Protein AF-A0A9D8CML7-F1 (afdb_monomer_lite)

pLDDT: mean 81.06, std 12.12, range [42.19, 95.12]

Sequence (105 aa):
PAGGAAPAGPTPGDAALIARAGADRATPNIRAIVDEETSKLAQADRFLVDRLIFWKDPQPAQAEVVNPVKETQRLQENAALGKPPNEGEVPVIKRKTPSLFERLF

Secondary structure (DSSP, 8-state):
----PPPPPPPHHHHHHHHHHTGGGS-TTHHHHHHHHHHHHHHHHHHHHHHHHT-S--------EE-HHHHHHHHHHHHHTT--TT-SPPPEE--PPPPTTTTT-

Radius of gyration: 33.26 Å; chains: 1; bounding box: 89×50×65 Å

Foldseek 3Di:
DDDDDDPDPDDPVNVVVCVVVCVVVDDPCVVVVVVVVVVVVVVVVVVVVCCVVPVDPPPVPPPQAFDPVVLVVLQVVCVVVVHDSPPDDGHGDDDDDDDPVVVVD

Structure (mmCIF, N/CA/C/O backbone):
data_AF-A0A9D8CML7-F1
#
_entry.id   AF-A0A9D8CML7-F1
#
loop_
_atom_site.group_PDB
_atom_site.id
_atom_site.type_symbol
_atom_site.label_atom_id
_atom_site.label_alt_id
_atom_site.label_comp_id
_atom_site.label_asym_id
_atom_site.label_entity_id
_atom_site.label_seq_id
_atom_site.pdbx_PDB_ins_code
_atom_site.Cartn_x
_atom_site.Cartn_y
_atom_site.Cartn_z
_atom_site.occupancy
_atom_site.B_iso_or_equiv
_atom_site.auth_seq_id
_atom_site.auth_comp_id
_atom_site.auth_asym_id
_atom_site.auth_atom_id
_atom_site.pdbx_PDB_model_num
ATOM 1 N N . PRO A 1 1 ? 57.372 -16.693 4.264 1.00 42.78 1 PRO A N 1
ATOM 2 C CA . PRO A 1 1 ? 57.037 -15.733 3.181 1.00 42.78 1 PRO A CA 1
ATOM 3 C C . PRO A 1 1 ? 56.136 -16.424 2.146 1.00 42.78 1 PRO A C 1
ATOM 5 O O . PRO A 1 1 ? 56.632 -17.175 1.316 1.00 42.78 1 PRO A O 1
ATOM 8 N N . ALA A 1 2 ? 54.8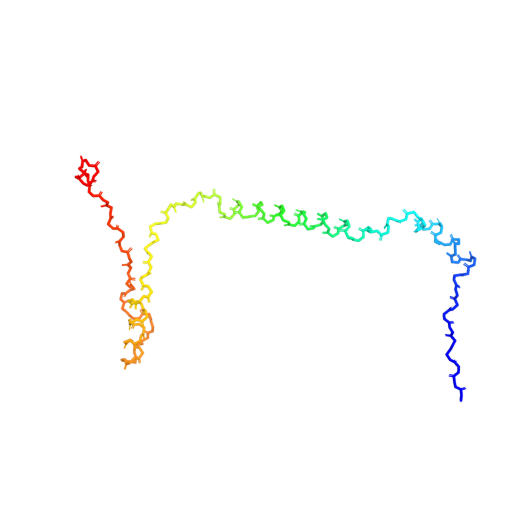16 -16.257 2.254 1.00 42.19 2 ALA A N 1
ATOM 9 C CA . ALA A 1 2 ? 53.864 -16.816 1.295 1.00 42.19 2 ALA A CA 1
ATOM 10 C C . ALA A 1 2 ? 53.380 -15.681 0.383 1.00 42.19 2 ALA A C 1
ATOM 12 O O . ALA A 1 2 ? 52.663 -14.788 0.828 1.00 42.19 2 ALA A O 1
ATOM 13 N N . GLY A 1 3 ? 53.866 -15.676 -0.860 1.00 45.88 3 GLY A N 1
ATOM 14 C CA . GLY A 1 3 ? 53.491 -14.703 -1.880 1.00 45.88 3 GLY A CA 1
ATOM 15 C C . GLY A 1 3 ? 52.072 -14.964 -2.374 1.00 45.88 3 GLY A C 1
ATOM 16 O O . GLY A 1 3 ? 51.785 -16.040 -2.893 1.00 45.88 3 GLY A O 1
ATOM 17 N N . GLY A 1 4 ? 51.189 -13.981 -2.210 1.00 50.28 4 GLY A N 1
ATOM 18 C CA . GLY A 1 4 ? 49.886 -13.978 -2.864 1.00 50.28 4 GLY A CA 1
ATOM 19 C C . GLY A 1 4 ? 50.076 -13.730 -4.357 1.00 50.28 4 GLY A C 1
ATOM 20 O O . GLY A 1 4 ? 50.524 -12.654 -4.751 1.00 50.28 4 GLY A O 1
ATOM 21 N N . ALA A 1 5 ? 49.773 -14.730 -5.182 1.00 57.25 5 ALA A N 1
ATOM 22 C CA . ALA A 1 5 ? 49.727 -14.565 -6.627 1.00 57.25 5 ALA A CA 1
ATOM 23 C C . ALA A 1 5 ? 48.576 -13.609 -6.982 1.00 57.25 5 ALA A C 1
ATOM 25 O O . ALA A 1 5 ? 47.427 -13.847 -6.608 1.00 57.25 5 ALA A O 1
ATOM 26 N N . ALA A 1 6 ? 48.893 -12.515 -7.675 1.00 62.09 6 ALA A N 1
ATOM 27 C CA . ALA A 1 6 ? 47.893 -11.619 -8.246 1.00 62.09 6 ALA A CA 1
ATOM 28 C C . ALA A 1 6 ? 47.019 -12.387 -9.260 1.00 62.09 6 ALA A C 1
ATOM 30 O O . ALA A 1 6 ? 47.530 -13.304 -9.911 1.00 62.09 6 ALA A O 1
ATOM 31 N N . PRO A 1 7 ? 45.726 -12.041 -9.421 1.00 59.59 7 PRO A N 1
ATOM 32 C CA . PRO A 1 7 ? 44.884 -12.699 -10.412 1.00 59.59 7 PRO A CA 1
ATOM 33 C C . PRO A 1 7 ? 45.505 -12.515 -11.801 1.00 59.59 7 PRO A C 1
ATOM 35 O O . PRO A 1 7 ? 45.772 -11.389 -12.224 1.00 59.59 7 PRO A O 1
ATOM 38 N N . ALA A 1 8 ? 45.766 -13.625 -12.495 1.00 73.31 8 ALA A N 1
ATOM 39 C CA . ALA A 1 8 ? 46.207 -13.586 -13.882 1.00 73.31 8 ALA A CA 1
ATOM 40 C C . ALA A 1 8 ? 45.133 -12.870 -14.716 1.00 73.31 8 ALA A C 1
ATOM 42 O O . ALA A 1 8 ? 43.947 -13.185 -14.608 1.00 73.31 8 ALA A O 1
ATOM 43 N N . GLY A 1 9 ? 45.546 -11.872 -15.501 1.00 77.00 9 GLY A N 1
ATOM 44 C CA . GLY A 1 9 ? 44.648 -11.162 -16.410 1.00 77.00 9 GLY A CA 1
ATOM 45 C C . GLY A 1 9 ? 44.082 -12.086 -17.499 1.00 77.00 9 GLY A C 1
ATOM 46 O O . GLY A 1 9 ? 44.582 -13.200 -17.673 1.00 77.00 9 GLY A O 1
ATOM 47 N N . PRO A 1 10 ? 43.059 -11.633 -18.248 1.00 80.75 10 PRO A N 1
ATOM 48 C CA . PRO A 1 10 ? 42.410 -12.442 -19.275 1.00 80.75 10 PRO A CA 1
ATOM 49 C C . PRO A 1 10 ? 43.419 -12.988 -20.289 1.00 80.75 10 PRO A C 1
ATOM 51 O O . PRO A 1 10 ? 44.259 -12.251 -20.809 1.00 80.75 10 PRO A O 1
ATOM 54 N N . THR A 1 11 ? 43.325 -14.280 -20.585 1.00 90.81 11 THR A N 1
ATOM 55 C CA . THR A 1 11 ? 44.131 -14.929 -21.620 1.00 90.81 11 THR A CA 1
ATOM 56 C C . THR A 1 11 ? 43.539 -14.678 -23.014 1.00 90.81 11 THR A C 1
ATOM 58 O O . THR A 1 11 ? 42.364 -14.322 -23.147 1.00 90.81 11 THR A O 1
ATOM 61 N N . PRO A 1 12 ? 44.299 -14.918 -24.098 1.00 88.94 12 PRO A N 1
ATOM 62 C CA . PRO A 1 12 ? 43.751 -14.868 -25.456 1.00 88.94 12 PRO A CA 1
ATOM 63 C C . PRO A 1 12 ? 42.550 -15.807 -25.671 1.00 88.94 12 PRO A C 1
ATOM 65 O O . PRO A 1 12 ? 41.647 -15.487 -26.443 1.00 88.94 12 PRO A O 1
ATOM 68 N N . GLY A 1 13 ? 42.513 -16.947 -24.968 1.00 87.44 13 GLY A N 1
ATOM 69 C CA . GLY A 1 13 ? 41.371 -17.864 -24.978 1.00 87.44 13 GLY A CA 1
ATOM 70 C C . GLY A 1 13 ? 40.131 -17.263 -24.314 1.00 87.44 13 GLY A C 1
ATOM 71 O O . GLY A 1 13 ? 39.032 -17.375 -24.860 1.00 87.44 13 GLY A O 1
ATOM 72 N N . ASP A 1 14 ? 40.311 -16.552 -23.198 1.00 87.62 14 ASP A N 1
ATOM 73 C CA . ASP A 1 14 ? 39.222 -15.845 -22.514 1.00 87.62 14 ASP A CA 1
ATOM 74 C C . ASP A 1 14 ? 38.650 -14.733 -23.399 1.00 87.62 14 ASP A C 1
ATOM 76 O O . ASP A 1 14 ? 37.435 -14.600 -23.518 1.00 87.62 14 ASP A O 1
ATOM 80 N N . ALA A 1 15 ? 39.507 -13.982 -24.096 1.00 87.31 15 ALA A N 1
ATOM 81 C CA . ALA A 1 15 ? 39.073 -12.953 -25.039 1.00 87.31 15 ALA A CA 1
ATOM 82 C C . ALA A 1 15 ? 38.248 -13.538 -26.201 1.00 87.31 15 ALA A C 1
ATOM 84 O O . ALA A 1 15 ? 37.203 -12.990 -26.556 1.00 87.31 15 ALA A O 1
ATOM 85 N N . ALA A 1 16 ? 38.672 -14.677 -26.762 1.00 89.50 16 ALA A N 1
ATOM 86 C CA . ALA A 1 16 ? 37.928 -15.370 -27.813 1.00 89.50 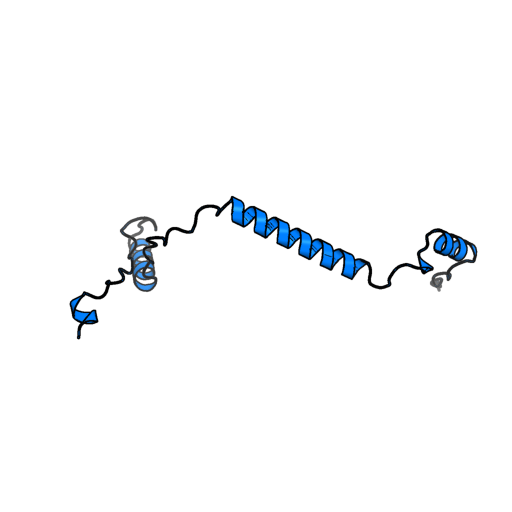16 ALA A CA 1
ATOM 87 C C . ALA A 1 16 ? 36.558 -15.871 -27.321 1.00 89.50 16 ALA A C 1
ATOM 89 O O . ALA A 1 16 ? 35.564 -15.779 -28.046 1.00 89.50 16 ALA A O 1
ATOM 90 N N . LEU A 1 17 ? 36.485 -16.365 -26.080 1.00 88.94 17 LEU A N 1
ATOM 91 C CA . LEU A 1 17 ? 35.233 -16.796 -25.462 1.00 88.94 17 LEU A CA 1
ATOM 92 C C . LEU A 1 17 ? 34.291 -15.613 -25.189 1.00 88.94 17 LEU A C 1
ATOM 94 O O . LEU A 1 17 ? 33.113 -15.698 -25.526 1.00 88.94 17 LEU A O 1
ATOM 98 N N . ILE A 1 18 ? 34.801 -14.503 -24.646 1.00 88.19 18 ILE A N 1
ATOM 99 C CA . ILE A 1 18 ? 34.043 -13.267 -24.378 1.00 88.19 18 ILE A CA 1
ATOM 100 C C . ILE A 1 18 ? 33.478 -12.685 -25.679 1.00 88.19 18 ILE A C 1
ATOM 102 O O . ILE A 1 18 ? 32.288 -12.372 -25.740 1.00 88.19 18 ILE A O 1
ATOM 106 N N . ALA A 1 19 ? 34.297 -12.606 -26.732 1.00 87.56 19 ALA A N 1
ATOM 107 C CA . ALA A 1 19 ? 33.873 -12.121 -28.045 1.00 87.56 19 ALA A CA 1
ATOM 108 C C . ALA A 1 19 ? 32.796 -13.021 -28.673 1.00 87.56 19 ALA A C 1
ATOM 110 O O . ALA A 1 19 ? 31.826 -12.537 -29.260 1.00 87.56 19 ALA A O 1
ATOM 111 N N . ARG A 1 20 ? 32.923 -14.347 -28.515 1.00 89.19 20 ARG A N 1
ATOM 112 C CA . ARG A 1 20 ? 31.907 -15.306 -28.974 1.00 89.19 20 ARG A CA 1
ATOM 113 C C . ARG A 1 20 ? 30.616 -15.222 -28.158 1.00 89.19 20 ARG A C 1
ATOM 115 O O . ARG A 1 20 ? 29.541 -15.396 -28.724 1.00 89.19 20 ARG A O 1
ATOM 122 N N . ALA A 1 21 ? 30.716 -14.946 -26.860 1.00 87.69 21 ALA A N 1
ATOM 123 C CA . ALA A 1 21 ? 29.577 -14.727 -25.973 1.00 87.69 21 ALA A CA 1
ATOM 124 C C . ALA A 1 21 ? 28.894 -13.365 -26.197 1.00 87.69 21 ALA A C 1
ATOM 126 O O . ALA A 1 21 ? 27.829 -13.124 -25.633 1.00 87.69 21 ALA A O 1
ATOM 127 N N . GLY A 1 22 ? 29.488 -12.471 -27.000 1.00 85.19 22 GLY A N 1
ATOM 128 C CA . GLY A 1 22 ? 28.969 -11.123 -27.235 1.00 85.19 22 GLY A CA 1
ATOM 129 C C . GLY A 1 22 ? 29.015 -10.231 -25.993 1.00 85.19 22 GLY A C 1
ATOM 130 O O . GLY A 1 22 ? 28.329 -9.211 -25.942 1.00 85.19 22 GLY A O 1
ATOM 131 N N . ALA A 1 23 ? 29.791 -10.614 -24.976 1.00 83.00 23 ALA A N 1
ATOM 132 C CA . ALA A 1 23 ? 29.897 -9.874 -23.723 1.00 83.00 23 ALA A CA 1
ATOM 133 C C . ALA A 1 23 ? 30.618 -8.524 -23.906 1.00 83.00 23 ALA A C 1
ATOM 135 O O . ALA A 1 23 ? 30.408 -7.608 -23.118 1.00 83.00 23 ALA A O 1
ATOM 136 N N . ASP A 1 24 ? 31.384 -8.370 -24.989 1.00 80.19 24 ASP A N 1
ATOM 137 C CA . ASP A 1 24 ? 31.945 -7.104 -25.477 1.00 80.19 24 ASP A CA 1
ATOM 138 C C . ASP A 1 24 ? 30.873 -6.093 -25.926 1.00 80.19 24 ASP A C 1
ATOM 140 O O . ASP A 1 24 ? 31.135 -4.893 -25.978 1.00 80.19 24 ASP A O 1
ATOM 144 N N . ARG A 1 25 ? 29.656 -6.564 -26.223 1.00 82.62 25 ARG A N 1
ATOM 145 C CA . ARG A 1 25 ? 28.512 -5.748 -26.664 1.00 82.62 25 ARG A CA 1
ATOM 146 C C . ARG A 1 25 ? 27.444 -5.578 -25.585 1.00 82.62 25 ARG A C 1
ATOM 148 O O . ARG A 1 25 ? 26.408 -4.968 -25.846 1.00 82.62 25 ARG A O 1
ATOM 155 N N . ALA A 1 26 ? 27.662 -6.131 -24.392 1.00 81.69 26 ALA A N 1
ATOM 156 C CA . ALA A 1 26 ? 26.718 -6.010 -23.294 1.00 81.69 26 ALA A CA 1
ATOM 157 C C . ALA A 1 26 ? 26.625 -4.551 -22.828 1.00 81.69 26 ALA A C 1
ATOM 159 O O . ALA A 1 26 ? 27.636 -3.879 -22.620 1.00 81.69 26 ALA A O 1
ATOM 160 N N . THR A 1 27 ? 25.404 -4.058 -22.632 1.00 84.88 27 THR A N 1
ATOM 161 C CA . THR A 1 27 ? 25.197 -2.719 -22.081 1.00 84.88 27 THR A CA 1
ATOM 162 C C . THR A 1 27 ? 25.716 -2.687 -20.635 1.00 84.88 27 THR A C 1
ATOM 164 O O . THR A 1 27 ? 25.280 -3.518 -19.831 1.00 84.88 27 THR A O 1
ATOM 167 N N . PRO A 1 28 ? 26.603 -1.743 -20.256 1.00 84.00 28 PRO A N 1
ATOM 168 C CA . PRO A 1 28 ? 27.223 -1.730 -18.926 1.00 84.00 28 PRO A CA 1
ATOM 169 C C . PRO A 1 28 ? 26.227 -1.689 -17.757 1.00 84.00 28 PRO A C 1
ATOM 171 O O . PRO A 1 28 ? 26.537 -2.139 -16.657 1.00 84.00 28 PRO A O 1
ATOM 174 N N . ASN A 1 29 ? 25.021 -1.169 -17.993 1.00 89.38 29 ASN A N 1
ATOM 175 C CA . ASN A 1 29 ? 23.952 -1.013 -17.011 1.00 89.38 29 ASN A CA 1
ATOM 176 C C . ASN A 1 29 ? 22.759 -1.965 -17.229 1.00 89.38 29 ASN A C 1
ATOM 178 O O . ASN A 1 29 ? 21.690 -1.708 -16.682 1.00 89.38 29 ASN A O 1
ATOM 182 N N . ILE A 1 30 ? 22.910 -3.062 -17.985 1.00 89.25 30 ILE A N 1
ATOM 183 C CA . ILE A 1 30 ? 21.784 -3.952 -18.333 1.00 89.25 30 ILE A CA 1
ATOM 184 C C . ILE A 1 30 ? 21.005 -4.465 -17.113 1.00 89.25 30 ILE A C 1
ATOM 186 O O . ILE A 1 30 ? 19.787 -4.569 -17.171 1.00 89.25 30 ILE A O 1
ATOM 190 N N . ARG A 1 31 ? 21.677 -4.721 -15.980 1.00 91.00 31 ARG A N 1
ATOM 191 C CA . ARG A 1 31 ? 21.001 -5.151 -14.742 1.00 91.00 31 ARG A CA 1
ATOM 192 C C . ARG A 1 31 ? 20.036 -4.090 -14.220 1.00 91.00 31 ARG A C 1
ATOM 194 O O . ARG A 1 31 ? 18.895 -4.412 -13.935 1.00 91.00 31 ARG A O 1
ATOM 201 N N . ALA A 1 32 ? 20.469 -2.830 -14.186 1.00 91.94 32 ALA A N 1
ATOM 202 C CA . ALA A 1 32 ? 19.623 -1.726 -13.743 1.00 91.94 32 ALA A CA 1
ATOM 203 C C . ALA A 1 32 ? 18.411 -1.529 -14.668 1.00 91.94 32 ALA A C 1
ATOM 205 O O . ALA A 1 32 ? 17.317 -1.263 -14.184 1.00 91.94 32 ALA A O 1
ATOM 206 N N . ILE A 1 33 ? 18.596 -1.707 -15.981 1.00 92.12 33 ILE A N 1
ATOM 207 C CA . ILE A 1 33 ? 17.506 -1.637 -16.966 1.00 92.12 33 ILE A CA 1
ATOM 208 C C . ILE A 1 33 ? 16.490 -2.759 -16.718 1.00 92.12 33 ILE A C 1
ATOM 210 O O . ILE A 1 33 ? 15.299 -2.489 -16.595 1.00 92.12 33 ILE A O 1
ATOM 214 N N . VAL A 1 34 ? 16.956 -4.004 -16.581 1.00 93.50 34 VAL A N 1
ATOM 215 C CA . VAL A 1 34 ? 16.087 -5.161 -16.312 1.00 93.50 34 VAL A CA 1
ATOM 216 C C . VAL A 1 34 ? 15.345 -4.998 -14.987 1.00 93.50 34 VAL A C 1
ATOM 218 O O . VAL A 1 34 ? 14.148 -5.274 -14.923 1.00 93.50 34 VAL A O 1
ATOM 221 N N . ASP A 1 35 ? 16.017 -4.520 -13.941 1.00 93.19 35 ASP A N 1
ATOM 222 C CA . ASP A 1 35 ? 15.400 -4.282 -12.635 1.00 93.19 35 ASP A CA 1
ATOM 223 C C . ASP A 1 35 ? 14.305 -3.203 -12.722 1.00 93.19 35 ASP A C 1
ATOM 225 O O . ASP A 1 35 ? 13.221 -3.364 -12.156 1.00 93.19 35 ASP A O 1
ATOM 229 N N . GLU A 1 36 ? 14.546 -2.120 -13.468 1.00 92.06 36 GLU A N 1
ATOM 230 C CA . GLU A 1 36 ? 13.562 -1.058 -13.698 1.00 92.06 36 GLU A CA 1
ATOM 231 C C . GLU A 1 36 ? 12.339 -1.566 -14.478 1.00 92.06 36 GLU A C 1
ATOM 233 O O . GLU A 1 36 ? 11.198 -1.307 -14.086 1.00 92.06 36 GLU A O 1
ATOM 238 N N . GLU A 1 37 ? 12.554 -2.306 -15.565 1.00 89.56 37 GLU A N 1
ATOM 239 C CA . GLU A 1 37 ? 11.482 -2.891 -16.377 1.00 89.56 37 GLU A CA 1
ATOM 240 C C . GLU A 1 37 ? 10.662 -3.912 -15.580 1.00 89.56 37 GLU A C 1
ATOM 242 O O . GLU A 1 37 ? 9.429 -3.870 -15.585 1.00 89.56 37 GLU A O 1
ATOM 247 N N . THR A 1 38 ? 11.337 -4.780 -14.824 1.00 89.81 38 THR A N 1
ATOM 248 C CA . THR A 1 38 ? 10.695 -5.794 -13.976 1.00 89.81 38 THR A CA 1
ATOM 249 C C . THR A 1 38 ? 9.884 -5.142 -12.859 1.00 89.81 38 THR A C 1
ATOM 251 O O . THR A 1 38 ? 8.758 -5.555 -12.582 1.00 89.81 38 THR A O 1
ATOM 254 N N . SER A 1 39 ? 10.410 -4.077 -12.250 1.00 85.44 39 SER A N 1
ATOM 255 C CA . SER A 1 39 ? 9.695 -3.277 -11.250 1.00 85.44 39 SER A CA 1
ATOM 256 C C . SER A 1 39 ? 8.409 -2.667 -11.817 1.00 85.44 39 SER A C 1
ATOM 258 O O . SER A 1 39 ? 7.355 -2.758 -11.185 1.00 85.44 39 SER A O 1
ATOM 260 N N . LYS A 1 40 ? 8.459 -2.094 -13.027 1.00 82.75 40 LYS A N 1
ATOM 261 C CA . LYS A 1 40 ? 7.276 -1.531 -13.700 1.00 82.75 40 LYS A CA 1
ATOM 262 C C . LYS A 1 40 ? 6.214 -2.596 -13.981 1.00 82.75 40 LYS A C 1
ATOM 264 O O . LYS A 1 40 ? 5.034 -2.344 -13.746 1.00 82.75 40 LYS A O 1
ATOM 269 N N . LEU A 1 41 ? 6.622 -3.784 -14.433 1.00 81.31 41 LEU A N 1
ATOM 270 C CA . LEU A 1 41 ? 5.714 -4.915 -14.657 1.00 81.31 41 LEU A CA 1
ATOM 271 C C . LEU A 1 41 ? 5.051 -5.378 -13.351 1.00 81.31 41 LEU A C 1
ATOM 273 O O . LEU A 1 41 ? 3.828 -5.475 -13.285 1.00 81.31 41 LEU A O 1
ATOM 277 N N . ALA A 1 42 ? 5.832 -5.554 -12.282 1.00 79.06 42 ALA A N 1
ATOM 278 C CA . ALA A 1 42 ? 5.308 -5.951 -10.974 1.00 79.06 42 ALA A CA 1
ATOM 279 C C . ALA A 1 42 ? 4.308 -4.929 -10.395 1.00 79.06 42 ALA A C 1
ATOM 281 O O . ALA A 1 42 ? 3.321 -5.300 -9.754 1.00 79.06 42 ALA A O 1
ATOM 282 N N . GLN A 1 43 ? 4.535 -3.632 -10.625 1.00 76.62 43 GLN A N 1
ATOM 283 C CA . GLN A 1 43 ? 3.596 -2.579 -10.229 1.00 76.62 43 GLN A CA 1
ATOM 284 C C . GLN A 1 43 ? 2.286 -2.633 -11.029 1.00 76.62 43 GLN A C 1
ATOM 286 O O . GLN A 1 43 ? 1.213 -2.453 -10.447 1.00 76.62 43 GLN A O 1
ATOM 291 N N . ALA A 1 44 ? 2.352 -2.903 -12.336 1.00 73.25 44 ALA A N 1
ATOM 292 C CA . ALA A 1 44 ? 1.170 -3.032 -13.186 1.00 73.25 44 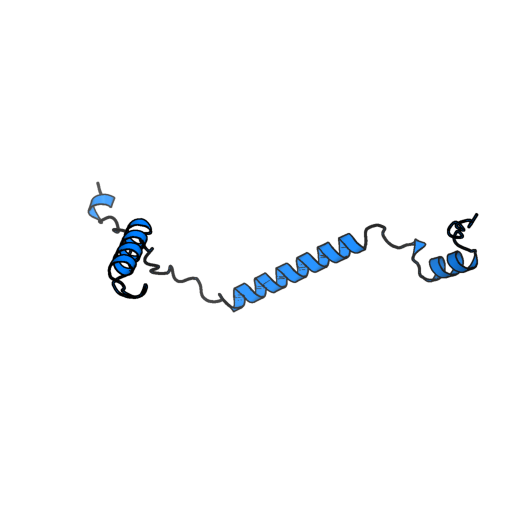ALA A CA 1
ATOM 293 C C . ALA A 1 44 ? 0.281 -4.219 -12.770 1.00 73.25 44 ALA A C 1
ATOM 295 O O . ALA A 1 44 ? -0.941 -4.069 -12.685 1.00 73.25 44 ALA A O 1
ATOM 296 N N . ASP A 1 45 ? 0.887 -5.359 -12.426 1.00 74.94 45 ASP A N 1
ATOM 297 C CA . ASP A 1 45 ? 0.164 -6.539 -11.937 1.00 74.94 45 ASP A CA 1
ATOM 298 C C . ASP A 1 45 ? -0.578 -6.250 -10.627 1.00 74.94 45 ASP A C 1
ATOM 300 O O . ASP A 1 45 ? -1.749 -6.606 -10.473 1.00 74.94 45 ASP A O 1
ATOM 304 N N . ARG A 1 46 ? 0.058 -5.528 -9.695 1.00 73.19 46 ARG A N 1
ATOM 305 C CA . ARG A 1 46 ? -0.584 -5.121 -8.437 1.00 73.19 46 ARG A CA 1
ATOM 306 C C . ARG A 1 46 ? -1.806 -4.232 -8.674 1.00 73.19 46 ARG A C 1
ATOM 308 O O . ARG A 1 46 ? -2.839 -4.448 -8.048 1.00 73.19 46 ARG A O 1
ATOM 315 N N . PHE A 1 47 ? -1.713 -3.274 -9.596 1.00 81.06 47 PHE A N 1
ATOM 316 C CA . PHE A 1 47 ? -2.832 -2.391 -9.936 1.00 81.06 47 PHE A CA 1
ATOM 317 C C . PHE A 1 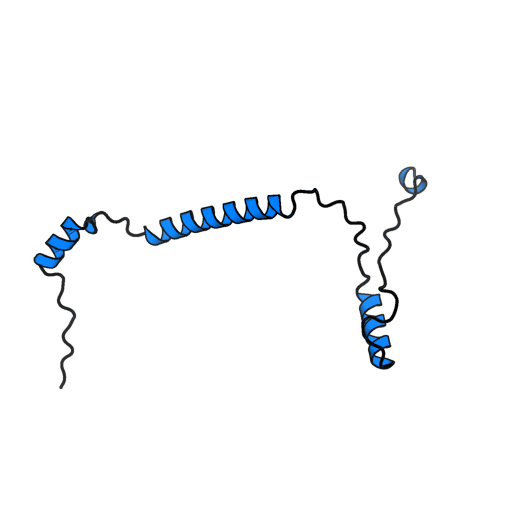47 ? -4.032 -3.160 -10.510 1.00 81.06 47 PHE A C 1
ATOM 319 O O . PHE A 1 47 ? -5.181 -2.881 -10.162 1.00 81.06 47 PHE A O 1
ATOM 326 N N . LEU A 1 48 ? -3.775 -4.153 -11.366 1.00 82.88 48 LEU A N 1
ATOM 327 C CA . LEU A 1 48 ? -4.817 -5.028 -11.902 1.00 82.88 48 LEU A CA 1
ATOM 328 C C . LEU A 1 48 ? -5.489 -5.830 -10.781 1.00 82.88 48 LEU A C 1
ATOM 330 O O . LEU A 1 48 ? -6.719 -5.865 -10.708 1.00 82.88 48 LEU A O 1
ATOM 334 N N . VAL A 1 49 ? -4.698 -6.444 -9.899 1.00 84.88 49 VAL A N 1
ATOM 335 C CA . VAL A 1 49 ? -5.208 -7.245 -8.777 1.00 84.88 49 VAL A CA 1
ATOM 336 C C . VAL A 1 49 ? -6.043 -6.395 -7.819 1.00 84.88 49 VAL A C 1
ATOM 338 O O . VAL A 1 49 ? -7.152 -6.798 -7.471 1.00 84.88 49 VAL A O 1
ATOM 341 N N . ASP A 1 50 ? -5.577 -5.201 -7.451 1.00 81.88 50 ASP A N 1
ATOM 342 C CA . ASP A 1 50 ? -6.327 -4.288 -6.581 1.00 81.88 50 ASP A CA 1
ATOM 343 C C . ASP A 1 50 ? -7.664 -3.885 -7.221 1.00 81.88 50 ASP A C 1
ATOM 345 O O . ASP A 1 50 ? -8.696 -3.876 -6.550 1.00 81.88 50 ASP A O 1
ATOM 349 N N . ARG A 1 51 ? -7.699 -3.650 -8.539 1.00 82.94 51 ARG A N 1
ATOM 350 C CA . ARG A 1 51 ? -8.949 -3.377 -9.264 1.00 82.94 51 ARG A CA 1
ATOM 351 C C . ARG A 1 51 ? -9.914 -4.567 -9.267 1.00 82.94 51 ARG A C 1
ATOM 353 O O . ARG A 1 51 ? -11.120 -4.352 -9.306 1.00 82.94 51 ARG A O 1
ATOM 360 N N . LEU A 1 52 ? -9.416 -5.803 -9.243 1.00 86.06 52 LEU A N 1
ATOM 361 C CA . LEU A 1 52 ? -10.259 -7.000 -9.143 1.00 86.06 52 LEU A CA 1
ATOM 362 C C . LEU A 1 52 ? -10.787 -7.214 -7.720 1.00 86.06 52 LEU A C 1
ATOM 364 O O . LEU A 1 52 ? -11.963 -7.524 -7.546 1.00 86.06 52 LEU A O 1
ATOM 368 N N . ILE A 1 53 ? -9.945 -7.041 -6.699 1.00 86.75 53 ILE A N 1
ATOM 369 C CA . ILE A 1 53 ? -10.341 -7.204 -5.291 1.00 86.75 53 ILE A CA 1
ATOM 370 C C . ILE A 1 53 ? -11.325 -6.100 -4.881 1.00 86.75 53 ILE A C 1
ATOM 372 O O . ILE A 1 53 ? -12.365 -6.378 -4.285 1.00 86.75 53 ILE A O 1
ATOM 376 N N . PHE A 1 54 ? -11.033 -4.854 -5.252 1.00 84.88 54 PHE A N 1
ATOM 377 C CA . PHE A 1 54 ? -11.838 -3.669 -4.952 1.00 84.88 54 PHE A CA 1
ATOM 378 C C . PHE A 1 54 ? -12.668 -3.227 -6.169 1.00 84.88 54 PHE A C 1
ATOM 380 O O . PHE A 1 54 ? -12.810 -2.040 -6.445 1.00 84.88 54 PHE A O 1
ATOM 387 N N . TRP A 1 55 ? -13.212 -4.193 -6.919 1.00 84.56 55 TRP A N 1
ATOM 388 C CA . TRP A 1 55 ? -13.974 -3.959 -8.158 1.00 84.56 55 TRP A CA 1
ATOM 389 C C . TRP A 1 55 ? -15.272 -3.171 -7.965 1.00 84.56 55 TRP A C 1
ATOM 391 O O . TRP A 1 55 ? -15.794 -2.586 -8.914 1.00 84.56 55 TRP A O 1
ATOM 401 N N . LYS A 1 56 ? -15.813 -3.181 -6.747 1.00 78.25 56 LYS A N 1
ATOM 402 C CA . LYS A 1 56 ? -16.952 -2.361 -6.359 1.00 78.25 56 LYS A CA 1
ATOM 403 C C . LYS A 1 56 ? -16.418 -1.059 -5.785 1.00 78.25 56 LYS A C 1
ATOM 405 O O . LYS A 1 56 ? -15.573 -1.107 -4.890 1.00 78.25 56 LYS A O 1
ATOM 410 N N . ASP A 1 57 ? -16.957 0.066 -6.257 1.00 72.62 57 ASP A N 1
ATOM 411 C CA . ASP A 1 57 ? -16.659 1.376 -5.681 1.00 72.62 57 ASP A CA 1
ATOM 412 C C . ASP A 1 57 ? -16.734 1.286 -4.156 1.00 72.62 57 ASP A C 1
ATOM 414 O O . ASP A 1 57 ? -17.674 0.660 -3.637 1.00 72.62 57 ASP A O 1
ATOM 418 N N . PRO A 1 58 ? -15.771 1.875 -3.423 1.00 61.69 58 PRO A N 1
ATOM 419 C CA . PRO A 1 58 ? -15.908 2.008 -1.992 1.00 61.69 58 PRO A CA 1
ATOM 420 C C . PRO A 1 58 ? -17.183 2.813 -1.772 1.00 61.69 58 PRO A C 1
ATOM 422 O O . PRO A 1 58 ? -17.204 4.036 -1.918 1.00 61.69 58 PRO A O 1
ATOM 425 N N . GLN A 1 59 ? -18.272 2.104 -1.453 1.00 60.53 59 GLN A N 1
ATOM 426 C CA . GLN A 1 59 ? -19.463 2.695 -0.872 1.00 60.53 59 GLN A CA 1
ATOM 427 C C . GLN A 1 59 ? -18.910 3.639 0.189 1.00 60.53 59 GLN A C 1
ATOM 429 O O . GLN A 1 59 ? -18.083 3.148 0.967 1.00 60.53 59 GLN A O 1
ATOM 434 N N . PRO A 1 60 ? -19.246 4.946 0.198 1.00 60.22 60 PRO A N 1
ATOM 435 C CA . PRO A 1 60 ? -18.782 5.835 1.246 1.00 60.22 60 PRO A CA 1
ATOM 436 C C . PRO A 1 60 ? -19.192 5.143 2.524 1.00 60.22 60 PRO A C 1
ATOM 438 O O . PRO A 1 60 ? -20.387 5.021 2.816 1.00 60.22 60 PRO A O 1
ATOM 441 N N . ALA A 1 61 ? -18.207 4.526 3.173 1.00 56.12 61 ALA A N 1
ATOM 442 C CA . ALA A 1 61 ? -18.506 3.683 4.286 1.00 56.12 61 ALA A CA 1
ATOM 443 C C . ALA A 1 61 ? -19.180 4.654 5.233 1.00 56.12 61 ALA A C 1
ATOM 445 O O . ALA A 1 61 ? -18.689 5.763 5.472 1.00 56.12 61 ALA A O 1
ATOM 446 N N . GLN A 1 62 ? -20.320 4.249 5.763 1.00 56.28 62 GLN A N 1
ATOM 447 C CA . GLN A 1 62 ? -20.817 4.798 7.009 1.00 56.28 62 GLN A CA 1
ATOM 448 C C . GLN A 1 62 ? -19.819 4.357 8.098 1.00 56.28 62 GLN A C 1
ATOM 450 O O . GLN A 1 62 ? -20.172 3.671 9.044 1.00 56.28 62 GLN A O 1
ATOM 455 N N . ALA A 1 63 ? -18.529 4.634 7.884 1.00 58.94 63 ALA A N 1
ATOM 456 C CA . ALA A 1 63 ? -17.429 4.354 8.759 1.00 58.94 63 ALA A CA 1
ATOM 457 C C . ALA A 1 63 ? -17.607 5.370 9.865 1.00 58.94 63 ALA A C 1
ATOM 459 O O . ALA A 1 63 ? -17.183 6.525 9.772 1.00 58.94 63 ALA A O 1
ATOM 460 N N . GLU A 1 64 ? -18.361 4.947 10.866 1.00 73.75 64 GLU A N 1
ATOM 461 C CA . GLU A 1 64 ? -18.467 5.654 12.116 1.00 73.75 64 GLU A CA 1
ATOM 462 C C . GLU A 1 64 ? -17.050 5.752 12.686 1.00 73.75 64 GLU A C 1
ATOM 464 O O . GLU A 1 64 ? -16.429 4.762 13.071 1.00 73.75 64 GLU A O 1
ATOM 469 N N . VAL A 1 65 ? -16.483 6.957 12.633 1.00 81.81 65 VAL A N 1
ATOM 470 C CA . VAL A 1 65 ? -15.110 7.194 13.078 1.00 81.81 65 VAL A CA 1
ATOM 471 C C . VAL A 1 65 ? -15.093 7.063 14.592 1.00 81.81 65 VAL A C 1
ATOM 473 O O . VAL A 1 65 ? -15.776 7.820 15.274 1.00 81.81 65 VAL A O 1
ATOM 476 N N . VAL A 1 66 ? -14.314 6.131 15.131 1.00 87.25 66 VAL A N 1
ATOM 477 C CA . VAL A 1 66 ? -14.147 5.983 16.582 1.00 87.25 66 VAL A CA 1
ATOM 478 C C . VAL A 1 66 ? -13.540 7.261 17.166 1.00 87.25 66 VAL A C 1
ATOM 480 O O . VAL A 1 66 ? -12.622 7.848 16.595 1.00 87.25 66 VAL A O 1
ATOM 483 N N . ASN A 1 67 ? -14.051 7.716 18.308 1.00 89.44 67 ASN A N 1
ATOM 484 C CA . ASN A 1 67 ? -13.481 8.831 19.048 1.00 89.44 67 ASN A CA 1
ATOM 485 C C . ASN A 1 67 ? -12.255 8.337 19.838 1.00 89.44 67 ASN A C 1
ATOM 487 O O . ASN A 1 67 ? -12.439 7.641 20.838 1.00 89.44 67 ASN A O 1
ATOM 491 N N . PRO A 1 68 ? -11.021 8.717 19.456 1.00 90.50 68 PRO A N 1
ATOM 492 C CA . PRO A 1 68 ? -9.811 8.151 20.052 1.00 90.50 68 PRO A CA 1
ATOM 493 C C . PRO A 1 68 ? -9.666 8.494 21.538 1.00 90.50 68 PRO A C 1
ATOM 495 O O . PRO A 1 68 ? -9.188 7.672 22.317 1.00 90.50 68 PRO A O 1
ATOM 498 N N . VAL A 1 69 ? -10.119 9.683 21.953 1.00 93.12 69 VAL A N 1
ATOM 499 C CA . VAL A 1 69 ? -10.018 10.138 23.347 1.00 93.12 69 VAL A CA 1
ATOM 500 C C . VAL A 1 69 ? -10.968 9.330 24.226 1.00 93.12 69 VAL A C 1
ATOM 502 O O . VAL A 1 69 ? -10.558 8.778 25.244 1.00 93.12 69 VAL A O 1
ATOM 505 N N . LYS A 1 70 ? -12.231 9.209 23.803 1.00 92.56 70 LYS A N 1
ATOM 506 C CA . LYS A 1 70 ? -13.233 8.435 24.544 1.00 92.56 70 LYS A CA 1
ATOM 507 C C . LYS A 1 70 ? -12.926 6.938 24.540 1.00 92.56 70 LYS A C 1
ATOM 509 O O . LYS A 1 70 ? -13.178 6.276 25.538 1.00 92.56 70 LYS A O 1
ATOM 514 N N . GLU A 1 71 ? -12.371 6.408 23.452 1.00 92.69 71 GLU A N 1
ATOM 515 C CA . GLU A 1 71 ? -12.009 4.990 23.380 1.00 92.69 71 GLU A CA 1
ATOM 516 C C . GLU A 1 71 ? -10.822 4.664 24.287 1.00 92.69 71 GLU A C 1
ATOM 518 O O . GLU A 1 71 ? -10.853 3.671 25.009 1.00 92.69 71 GLU A O 1
ATOM 523 N N . THR A 1 72 ? -9.816 5.542 24.339 1.00 92.88 72 THR A N 1
ATOM 524 C CA . THR A 1 72 ? -8.717 5.413 25.309 1.00 92.88 72 THR A CA 1
ATOM 525 C C . THR A 1 72 ? -9.252 5.382 26.738 1.00 92.88 72 THR A C 1
ATOM 527 O O . THR A 1 72 ? -8.854 4.534 27.535 1.00 92.88 72 THR A O 1
ATOM 530 N N . GLN A 1 73 ? -10.198 6.270 27.054 1.00 93.38 73 GLN A N 1
ATOM 531 C CA . GLN A 1 73 ? -10.825 6.310 28.369 1.00 93.38 73 GLN A CA 1
ATOM 532 C C . GLN A 1 73 ? -11.569 5.002 28.693 1.00 93.38 73 GLN A C 1
ATOM 534 O O . GLN A 1 73 ? -11.314 4.416 29.742 1.00 93.38 73 GLN A O 1
ATOM 539 N N . ARG A 1 74 ? -12.415 4.499 27.785 1.00 94.25 74 ARG A N 1
ATOM 540 C CA . ARG A 1 74 ? -13.146 3.231 27.969 1.00 94.25 74 ARG A CA 1
ATOM 541 C C . ARG A 1 74 ? -12.197 2.051 28.199 1.00 94.25 74 ARG A C 1
ATOM 543 O O . ARG A 1 74 ? -12.432 1.225 29.076 1.00 94.25 74 ARG A O 1
ATOM 550 N N . LEU A 1 75 ? -11.106 1.978 27.436 1.00 94.25 75 LEU A N 1
ATOM 551 C CA . LEU A 1 75 ? -10.101 0.923 27.583 1.00 94.25 75 LEU A CA 1
ATOM 552 C C . LEU A 1 75 ? -9.406 0.977 28.950 1.00 94.25 75 LEU A C 1
ATOM 554 O O . LEU A 1 75 ? -9.211 -0.064 29.576 1.00 94.25 75 LEU A O 1
ATOM 558 N N . GLN A 1 76 ? -9.071 2.176 29.432 1.00 93.50 76 GLN A N 1
ATOM 559 C CA . GLN A 1 76 ? -8.500 2.363 30.768 1.00 93.50 76 GLN A CA 1
ATOM 560 C C . GLN A 1 76 ? -9.487 1.977 31.877 1.00 93.50 76 GLN A C 1
ATOM 562 O O . GLN A 1 76 ? -9.098 1.320 32.840 1.00 93.50 76 GLN A O 1
ATOM 567 N N . GLU A 1 77 ? -10.759 2.355 31.741 1.00 91.81 77 GLU A N 1
ATOM 568 C CA . GLU A 1 77 ? -11.819 1.999 32.691 1.00 91.81 77 GLU A CA 1
ATOM 569 C C . GLU A 1 77 ? -12.041 0.480 32.739 1.00 91.81 77 GLU A C 1
ATOM 571 O O . GLU A 1 77 ? -12.076 -0.102 33.823 1.00 91.81 77 GLU A O 1
ATOM 576 N N . ASN A 1 78 ? -12.097 -0.190 31.584 1.00 95.12 78 ASN A N 1
ATOM 577 C CA . ASN A 1 78 ? -12.200 -1.648 31.525 1.00 95.12 78 ASN A CA 1
ATOM 578 C C . ASN A 1 78 ? -10.996 -2.333 32.174 1.00 95.12 78 ASN A C 1
ATOM 580 O O . ASN A 1 78 ? -11.179 -3.271 32.948 1.00 95.12 78 ASN A O 1
ATOM 584 N N . ALA A 1 79 ? -9.782 -1.840 31.914 1.00 92.38 79 ALA A N 1
ATOM 585 C CA . ALA A 1 79 ? -8.573 -2.363 32.541 1.00 92.38 79 ALA A CA 1
ATOM 586 C C . ALA A 1 79 ? -8.609 -2.209 34.072 1.00 92.38 79 ALA A C 1
ATOM 588 O O . ALA A 1 79 ? -8.268 -3.150 34.787 1.00 92.38 79 ALA A O 1
ATOM 589 N N . ALA A 1 80 ? -9.075 -1.063 34.582 1.00 92.44 80 ALA A N 1
ATOM 590 C CA . ALA A 1 80 ? -9.207 -0.813 36.018 1.00 92.44 80 ALA A CA 1
ATOM 591 C C . ALA A 1 80 ? -10.277 -1.694 36.688 1.00 92.44 80 ALA A C 1
ATOM 593 O O . ALA A 1 80 ? -10.131 -2.079 37.846 1.00 92.44 80 ALA A O 1
ATOM 594 N N . LEU A 1 81 ? -11.341 -2.031 35.957 1.00 91.62 81 LEU A N 1
ATOM 595 C CA . LEU A 1 81 ? -12.435 -2.883 36.425 1.00 91.62 81 LEU A CA 1
ATOM 596 C C . LEU A 1 81 ? -12.185 -4.384 36.188 1.00 91.62 81 LEU A C 1
ATOM 598 O O . LEU A 1 81 ? -13.037 -5.199 36.537 1.00 91.62 81 LEU A O 1
ATOM 602 N N . GLY A 1 82 ? -11.049 -4.759 35.586 1.00 91.19 82 GLY A N 1
ATOM 603 C CA . GLY A 1 82 ? -10.724 -6.149 35.243 1.00 91.19 82 GLY A CA 1
ATOM 604 C C . GLY A 1 82 ? -11.596 -6.740 34.129 1.00 91.19 82 GLY A C 1
ATOM 605 O O . GLY A 1 82 ? -11.689 -7.960 33.997 1.00 91.19 82 GLY A O 1
ATOM 606 N N . LYS A 1 83 ? -12.254 -5.889 33.339 1.00 93.00 83 LYS A N 1
ATOM 607 C CA . LYS A 1 83 ? -13.121 -6.278 32.225 1.00 93.00 83 LYS A CA 1
ATOM 608 C C . LYS A 1 83 ? -12.311 -6.469 30.940 1.00 93.00 83 LYS A C 1
ATOM 610 O O . LYS A 1 83 ? -11.310 -5.776 30.737 1.00 93.00 83 LYS A O 1
ATOM 615 N N . PRO A 1 84 ? -12.730 -7.365 30.032 1.00 89.62 84 PRO A N 1
ATOM 616 C CA . PRO A 1 84 ? -12.045 -7.550 28.767 1.00 89.62 84 PRO A CA 1
ATOM 617 C C . PRO A 1 84 ? -12.173 -6.305 27.855 1.00 89.62 84 PRO A C 1
ATOM 619 O O . PRO A 1 84 ? -13.154 -5.555 27.932 1.00 89.62 84 PRO A O 1
ATOM 622 N N . PRO A 1 85 ? -11.202 -6.058 26.952 1.00 87.44 85 PRO A N 1
ATOM 623 C CA . PRO A 1 85 ? -11.182 -4.858 26.107 1.00 87.44 85 PRO A CA 1
ATOM 624 C C . PRO A 1 85 ? -12.374 -4.718 25.156 1.00 87.44 85 PRO A C 1
ATOM 626 O O . PRO A 1 85 ? -12.663 -3.613 24.714 1.00 87.44 85 PRO A O 1
ATOM 629 N N . ASN A 1 86 ? -13.070 -5.807 24.836 1.00 89.44 86 ASN A N 1
ATOM 630 C CA . ASN A 1 86 ? -14.239 -5.824 23.956 1.00 89.44 86 ASN A CA 1
ATOM 631 C C . ASN A 1 86 ? -15.571 -5.572 24.688 1.00 89.44 86 ASN A C 1
ATOM 633 O O . ASN A 1 86 ? -16.618 -5.605 24.048 1.00 89.44 86 ASN A O 1
ATOM 637 N N . GLU A 1 87 ? -15.557 -5.344 26.004 1.00 86.19 87 GLU A N 1
ATOM 638 C CA . GLU A 1 87 ? -16.776 -5.067 26.766 1.00 86.19 87 GLU A CA 1
ATOM 639 C C . GLU A 1 87 ? -17.172 -3.581 26.684 1.00 86.19 87 GLU A C 1
ATOM 641 O O . GLU A 1 87 ? -16.364 -2.694 26.962 1.00 86.19 87 GLU A O 1
ATOM 646 N N . GLY A 1 88 ? -18.432 -3.303 26.341 1.00 84.75 88 GLY A N 1
ATOM 647 C CA . GLY A 1 88 ? -18.988 -1.947 26.255 1.00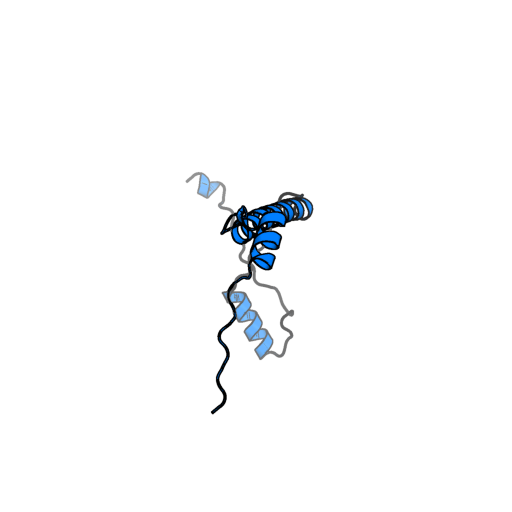 84.75 88 GLY A CA 1
ATOM 648 C C . GLY A 1 88 ? -19.120 -1.407 24.827 1.00 84.75 88 GLY A C 1
ATOM 649 O O . GLY A 1 88 ? -18.700 -2.033 23.857 1.00 84.75 88 GLY A O 1
ATOM 650 N N . GLU A 1 89 ? -19.747 -0.237 24.698 1.00 85.12 89 GLU A N 1
ATOM 651 C CA . GLU A 1 89 ? -19.959 0.424 23.406 1.00 85.12 89 GLU A CA 1
ATOM 652 C C . GLU A 1 89 ? -18.711 1.201 22.968 1.00 85.12 89 GLU A C 1
ATOM 654 O O . GLU A 1 89 ? -18.151 1.982 23.741 1.00 85.12 89 GLU A O 1
ATOM 659 N N . VAL A 1 90 ? -18.294 1.021 21.709 1.00 87.94 90 VAL A N 1
ATOM 660 C CA . VAL A 1 90 ? -17.191 1.788 21.116 1.00 87.94 90 VAL A CA 1
ATOM 661 C C . VAL A 1 90 ? -17.691 3.207 20.811 1.00 87.94 90 VAL A C 1
ATOM 663 O O . VAL A 1 90 ? -18.630 3.376 20.028 1.00 87.94 90 VAL A O 1
ATOM 666 N N . PRO A 1 91 ? -17.095 4.253 21.405 1.00 85.38 91 PRO A N 1
ATOM 667 C CA . PRO A 1 91 ? -17.565 5.613 21.228 1.00 85.38 91 PRO A CA 1
ATOM 668 C C . PRO A 1 91 ? -17.238 6.099 19.816 1.00 85.38 91 PRO A C 1
ATOM 670 O O . PRO A 1 91 ? -16.076 6.197 19.433 1.00 85.38 91 PRO A O 1
ATOM 673 N N . VAL A 1 92 ? -18.264 6.478 19.057 1.00 87.56 92 VAL A N 1
ATOM 674 C CA . VAL A 1 92 ? -18.143 6.967 17.675 1.00 87.56 92 VAL A CA 1
ATOM 675 C C . VAL A 1 92 ? -18.429 8.468 17.554 1.00 87.56 92 VAL A C 1
ATOM 677 O O . VAL A 1 92 ? -19.251 9.045 18.270 1.00 87.56 92 VAL A O 1
ATOM 680 N N . ILE A 1 93 ? -17.736 9.131 16.630 1.00 82.12 93 ILE A N 1
ATOM 681 C CA . ILE A 1 93 ? -17.913 10.535 16.261 1.00 82.12 93 ILE A CA 1
ATOM 682 C C . ILE A 1 93 ? -19.067 10.620 15.259 1.00 82.12 93 ILE A C 1
ATOM 684 O O . ILE A 1 93 ? -18.899 10.389 14.062 1.00 82.12 93 ILE A O 1
ATOM 688 N N . LYS A 1 94 ? -20.249 11.013 15.738 1.00 76.12 94 LYS A N 1
ATOM 689 C CA . LYS A 1 94 ? -21.389 11.327 14.869 1.00 76.12 94 LYS A CA 1
ATOM 690 C C . LYS A 1 94 ? -21.190 12.713 14.258 1.00 76.12 94 LYS A C 1
ATOM 692 O O . LYS A 1 94 ? -21.297 13.725 14.951 1.00 76.12 94 LYS A O 1
ATOM 697 N N . ARG A 1 95 ? -20.897 12.774 12.956 1.00 68.00 95 ARG A N 1
ATOM 698 C CA . ARG A 1 95 ? -20.920 14.038 12.207 1.00 68.00 95 ARG A CA 1
ATOM 699 C C . ARG A 1 95 ? -22.373 14.500 12.098 1.00 68.00 95 ARG A C 1
ATOM 701 O O . ARG A 1 95 ? -23.180 13.826 11.467 1.00 68.00 95 ARG A O 1
ATOM 708 N N . LYS A 1 96 ? -22.717 15.632 12.721 1.00 67.12 96 LYS A N 1
ATOM 709 C CA . LYS A 1 96 ? -24.009 16.287 12.481 1.00 67.12 96 LYS A CA 1
ATOM 710 C C . LYS A 1 96 ? -24.019 16.796 11.041 1.00 67.12 96 LYS A C 1
ATOM 712 O O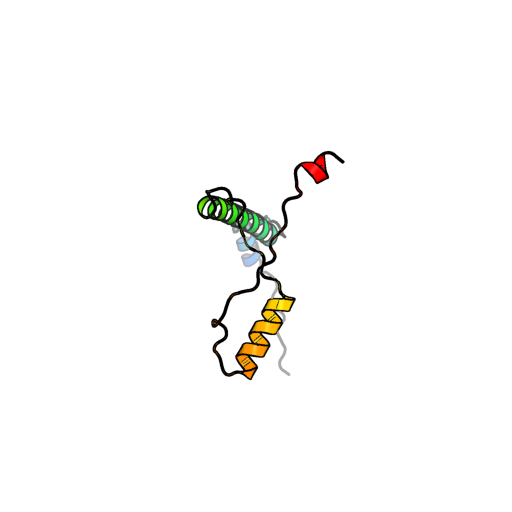 . LYS A 1 96 ? -23.167 17.598 10.671 1.00 67.12 96 LYS A O 1
ATOM 717 N N . THR A 1 97 ? -24.956 16.319 10.230 1.00 67.75 97 THR A N 1
ATOM 718 C CA . THR A 1 97 ? -25.246 16.946 8.939 1.00 67.75 97 THR A CA 1
ATOM 719 C C . THR A 1 97 ? -25.828 18.334 9.222 1.00 67.75 97 THR A C 1
ATOM 721 O O . THR A 1 97 ? -26.749 18.417 10.041 1.00 67.75 97 THR A O 1
ATOM 724 N N . PRO A 1 98 ? -25.307 19.412 8.608 1.00 72.06 98 PRO A N 1
ATOM 725 C CA . PRO A 1 98 ? -25.863 20.744 8.807 1.00 72.06 98 PRO A CA 1
ATOM 726 C C . PRO A 1 98 ? -27.331 20.758 8.384 1.00 72.06 98 PRO A C 1
ATOM 728 O O . PRO A 1 98 ? -27.712 20.140 7.382 1.00 72.06 98 PRO A O 1
ATOM 731 N N . SER A 1 99 ? -28.167 21.425 9.176 1.00 77.94 99 SER A N 1
ATOM 732 C CA . SER A 1 99 ? -29.599 21.504 8.881 1.00 77.94 99 SER A CA 1
ATOM 733 C C . SER A 1 99 ? -29.838 22.390 7.653 1.00 77.94 99 SER A C 1
ATOM 735 O O . SER A 1 99 ? -29.040 23.276 7.352 1.00 77.94 99 SER A O 1
ATOM 737 N N . LEU A 1 100 ? -30.949 22.188 6.935 1.00 81.44 100 LEU A N 1
ATOM 738 C CA . LEU A 1 100 ? -31.299 23.037 5.783 1.00 81.44 100 LEU A CA 1
ATOM 739 C C . LEU A 1 100 ? -31.370 24.530 6.152 1.00 81.44 100 LEU A C 1
ATOM 741 O O . LEU A 1 100 ? -31.104 25.371 5.301 1.00 81.44 100 LEU A O 1
ATOM 745 N N . PHE A 1 101 ? -31.655 24.851 7.416 1.00 81.31 101 PHE A N 1
ATOM 746 C CA . PHE A 1 101 ? -31.674 26.219 7.929 1.00 81.31 101 PHE A CA 1
ATOM 747 C C . PHE A 1 101 ? -30.274 26.854 7.993 1.00 81.31 101 PHE A C 1
ATOM 749 O O . PHE A 1 101 ? -30.136 28.006 7.607 1.00 81.31 101 PHE A O 1
ATOM 756 N N . GLU A 1 102 ? -29.230 26.105 8.370 1.00 71.44 102 GLU A N 1
ATOM 757 C CA . GLU A 1 102 ? -27.825 26.580 8.366 1.00 71.44 102 GLU A CA 1
ATOM 758 C C . GLU A 1 102 ? -27.252 26.740 6.949 1.00 71.44 102 GLU A C 1
ATOM 760 O O . GLU A 1 102 ? -26.189 27.316 6.760 1.00 71.44 102 GLU A O 1
ATOM 765 N N . ARG A 1 103 ? -27.925 26.188 5.932 1.00 74.44 103 ARG A N 1
ATOM 766 C CA . ARG A 1 103 ? -27.545 26.377 4.524 1.00 74.44 103 ARG A CA 1
ATOM 767 C C . ARG A 1 103 ? -28.199 27.603 3.890 1.00 74.44 103 ARG A C 1
ATOM 769 O O . ARG A 1 103 ? -27.798 27.980 2.792 1.00 74.44 103 ARG A O 1
ATOM 776 N N . LEU A 1 104 ? -29.235 28.150 4.524 1.00 80.06 104 LEU A N 1
ATOM 777 C CA . LEU A 1 104 ? -30.049 29.251 4.005 1.00 80.06 104 LEU A CA 1
ATOM 778 C C . LEU A 1 104 ? -29.755 30.593 4.692 1.00 80.06 104 LEU A C 1
ATOM 780 O O . LEU A 1 104 ? -30.132 31.622 4.135 1.00 80.06 104 LEU A O 1
ATOM 784 N N . PHE A 1 105 ? -29.094 30.582 5.854 1.00 66.50 105 PHE A N 1
ATOM 785 C CA . PHE A 1 105 ? -28.686 31.765 6.616 1.00 66.50 105 PHE A CA 1
ATOM 786 C C . PHE A 1 105 ? -27.188 31.743 6.906 1.00 66.50 105 PHE A C 1
ATOM 788 O O . PHE A 1 105 ? -26.696 30.667 7.314 1.00 66.50 105 PHE A O 1
#